Protein AF-A0A7K3RWN6-F1 (afdb_monomer_lite)

InterPro domains:
  IPR006597 Sel1-like repeat [SM00671] (13-44)
  IPR006597 Sel1-like repeat [SM00671] (45-76)
  IPR011717 Tetratricopeptide TPR-4 [PF07721] (16-38)
  IPR011717 Tetratricopeptide TPR-4 [PF07721] (47-68)
  IPR011990 Tetratricopeptide-like helical domain superfamily [G3DSA:1.25.40.10] (1-91)
  IPR050767 Sel1/AlgK [PTHR11102] (2-87)

Structure (mmCIF, N/CA/C/O backbone):
data_AF-A0A7K3RWN6-F1
#
_entry.id   AF-A0A7K3RWN6-F1
#
loop_
_atom_site.group_PDB
_atom_site.id
_atom_site.type_symbol
_atom_site.label_atom_id
_atom_site.label_alt_id
_atom_site.label_comp_id
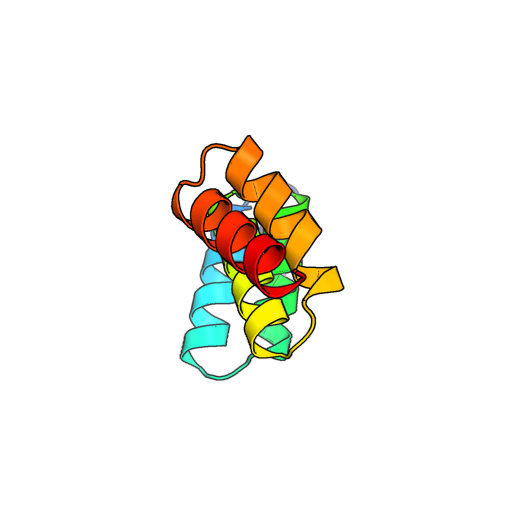_atom_site.label_asym_id
_atom_site.label_entity_id
_atom_site.label_seq_id
_atom_site.pdbx_PDB_ins_code
_atom_site.Cartn_x
_atom_site.Cartn_y
_atom_site.Cartn_z
_atom_site.occupancy
_atom_site.B_iso_or_equiv
_atom_site.auth_seq_id
_atom_site.auth_comp_id
_atom_site.auth_asym_id
_atom_site.auth_atom_id
_atom_site.pdbx_PDB_model_num
ATOM 1 N N . GLU A 1 1 ? 17.013 -17.241 8.617 1.00 50.00 1 GLU A N 1
ATOM 2 C CA . GLU A 1 1 ? 17.892 -16.046 8.561 1.00 50.00 1 GLU A CA 1
ATOM 3 C C . GLU A 1 1 ? 18.743 -15.920 7.296 1.00 50.00 1 GLU A C 1
ATOM 5 O O . GLU A 1 1 ? 18.691 -14.872 6.670 1.00 50.00 1 GLU A O 1
ATOM 10 N N . ARG A 1 2 ? 19.480 -16.951 6.851 1.00 39.25 2 ARG A N 1
ATOM 11 C CA . ARG A 1 2 ? 20.386 -16.839 5.683 1.00 39.25 2 ARG A CA 1
ATOM 12 C C . ARG A 1 2 ? 19.691 -16.551 4.338 1.00 39.25 2 ARG A C 1
ATOM 14 O O . ARG A 1 2 ? 20.234 -15.815 3.527 1.00 39.25 2 ARG A O 1
ATOM 21 N N . TRP A 1 3 ? 18.469 -17.048 4.142 1.00 42.78 3 TRP A N 1
ATOM 22 C CA . TRP A 1 3 ? 17.645 -16.756 2.957 1.00 42.78 3 TRP A CA 1
ATOM 23 C C . TRP A 1 3 ? 17.071 -15.328 2.948 1.00 42.78 3 TRP A C 1
ATOM 25 O O . TRP A 1 3 ? 16.818 -14.765 1.891 1.00 42.78 3 TRP A O 1
ATOM 35 N N . TYR A 1 4 ? 16.938 -14.713 4.129 1.00 48.16 4 TYR A N 1
ATOM 36 C CA . TYR A 1 4 ? 16.351 -13.384 4.315 1.00 48.16 4 TYR A CA 1
ATOM 37 C C . TYR A 1 4 ? 17.292 -12.252 3.900 1.00 48.16 4 TYR A C 1
ATOM 39 O O . TYR A 1 4 ? 16.837 -11.213 3.446 1.00 48.16 4 TYR A O 1
ATOM 47 N N . ARG A 1 5 ? 18.608 -12.441 4.047 1.00 47.47 5 ARG A N 1
ATOM 48 C CA . ARG A 1 5 ? 19.601 -11.403 3.732 1.00 47.47 5 ARG A CA 1
ATOM 49 C C . ARG A 1 5 ? 19.929 -11.349 2.235 1.00 47.47 5 ARG A C 1
ATOM 51 O O . ARG A 1 5 ? 20.132 -10.269 1.708 1.00 47.47 5 ARG A O 1
ATOM 58 N N . ALA A 1 6 ? 19.852 -12.488 1.540 1.00 46.91 6 ALA A N 1
ATOM 59 C CA . ALA A 1 6 ? 20.058 -12.569 0.092 1.00 46.91 6 ALA A CA 1
ATOM 60 C C . ALA A 1 6 ? 18.887 -11.987 -0.729 1.00 46.91 6 ALA A C 1
ATOM 62 O O . ALA A 1 6 ? 19.123 -11.361 -1.755 1.00 46.91 6 ALA A O 1
ATOM 63 N N . ALA A 1 7 ? 17.638 -12.127 -0.259 1.00 46.22 7 ALA A N 1
ATOM 64 C CA . ALA A 1 7 ? 16.477 -11.474 -0.879 1.00 46.22 7 ALA A CA 1
ATOM 65 C C . ALA A 1 7 ? 16.501 -9.943 -0.706 1.00 46.22 7 ALA A C 1
ATOM 67 O O . ALA A 1 7 ? 15.958 -9.210 -1.535 1.00 46.22 7 ALA A O 1
ATOM 68 N N . MET A 1 8 ? 17.161 -9.454 0.355 1.00 48.62 8 MET A N 1
ATOM 69 C CA . MET A 1 8 ? 17.248 -8.022 0.620 1.00 48.62 8 MET A CA 1
ATOM 70 C C . MET A 1 8 ? 18.217 -7.267 -0.277 1.00 48.62 8 MET A C 1
ATOM 72 O O . MET A 1 8 ? 17.951 -6.111 -0.594 1.00 48.62 8 MET A O 1
ATOM 76 N N . ASP A 1 9 ? 19.301 -7.916 -0.691 1.00 47.69 9 ASP A N 1
ATOM 77 C CA . ASP A 1 9 ? 20.344 -7.287 -1.501 1.00 47.69 9 ASP A CA 1
ATOM 78 C C . ASP A 1 9 ? 20.006 -7.278 -3.009 1.00 47.69 9 ASP A C 1
ATOM 80 O O . ASP A 1 9 ? 20.743 -6.685 -3.792 1.00 47.69 9 ASP A O 1
ATOM 84 N N . ALA A 1 10 ? 18.883 -7.887 -3.432 1.00 44.66 10 ALA A N 1
ATOM 85 C CA . ALA A 1 10 ? 18.553 -8.092 -4.851 1.00 44.66 10 ALA A CA 1
ATOM 86 C C . ALA A 1 10 ? 17.100 -7.774 -5.280 1.00 44.66 10 ALA A C 1
ATOM 88 O O . ALA A 1 10 ? 16.667 -8.240 -6.330 1.00 44.66 10 ALA A O 1
ATOM 89 N N . GLY A 1 11 ? 16.333 -6.970 -4.537 1.00 53.03 11 GLY A N 1
ATOM 90 C CA . GLY A 1 11 ? 15.087 -6.416 -5.091 1.00 53.03 11 GLY A CA 1
ATOM 91 C C . GLY A 1 11 ? 13.908 -7.389 -5.210 1.00 53.03 11 GLY A C 1
ATOM 92 O O . GLY A 1 11 ? 13.125 -7.281 -6.154 1.00 53.03 11 GLY A O 1
ATOM 93 N N . ASP A 1 12 ? 13.705 -8.284 -4.238 1.00 70.44 12 ASP A N 1
ATOM 94 C CA . ASP A 1 12 ? 12.469 -9.080 -4.174 1.00 70.44 12 ASP A CA 1
ATOM 95 C C . ASP A 1 12 ? 11.303 -8.287 -3.556 1.00 70.44 12 ASP A C 1
ATOM 97 O O . ASP A 1 12 ? 10.757 -8.592 -2.491 1.00 70.44 12 ASP A O 1
ATOM 101 N N . VAL A 1 13 ? 10.943 -7.200 -4.234 1.00 78.69 13 VAL A N 1
ATOM 102 C CA . VAL A 1 13 ? 9.815 -6.340 -3.870 1.00 78.69 13 VAL A CA 1
ATOM 103 C C . VAL A 1 13 ? 8.508 -7.156 -3.849 1.00 78.69 13 VAL A C 1
ATOM 105 O O . VAL A 1 13 ? 7.669 -6.966 -2.965 1.00 78.69 13 VAL A O 1
ATOM 108 N N . ASN A 1 14 ? 8.380 -8.124 -4.763 1.00 85.38 14 ASN A N 1
ATOM 109 C CA . ASN A 1 14 ? 7.247 -9.047 -4.856 1.00 85.38 14 ASN A CA 1
ATOM 110 C C . ASN A 1 14 ? 7.191 -10.018 -3.664 1.00 85.38 14 ASN A C 1
ATOM 112 O O . ASN A 1 14 ? 6.116 -10.288 -3.135 1.00 85.38 14 ASN A O 1
ATOM 116 N N . GLY A 1 15 ? 8.333 -10.517 -3.190 1.00 85.31 15 GLY A N 1
ATOM 117 C CA . GLY A 1 15 ? 8.425 -11.387 -2.018 1.00 85.31 15 GLY A CA 1
ATOM 118 C C . GLY A 1 15 ? 7.983 -10.692 -0.737 1.00 85.31 15 GLY A C 1
ATOM 119 O O . GLY A 1 15 ? 7.228 -11.271 0.045 1.00 85.31 15 GLY A O 1
ATOM 120 N N . ALA A 1 16 ? 8.364 -9.425 -0.546 1.00 88.44 16 ALA A N 1
ATOM 121 C CA . ALA A 1 16 ? 7.856 -8.625 0.567 1.00 88.44 16 ALA A CA 1
ATOM 122 C C . ALA A 1 16 ? 6.327 -8.457 0.487 1.00 88.44 16 ALA A C 1
ATOM 124 O O . ALA A 1 16 ? 5.642 -8.655 1.486 1.00 88.44 16 ALA A O 1
ATOM 125 N N . TYR A 1 17 ? 5.768 -8.182 -0.694 1.00 91.56 17 TYR A N 1
ATOM 126 C CA . TYR A 1 17 ? 4.314 -8.118 -0.871 1.00 91.56 17 TYR A CA 1
ATOM 127 C C . TYR A 1 17 ? 3.618 -9.458 -0.565 1.00 91.56 17 TYR A C 1
ATOM 129 O O . TYR A 1 17 ? 2.646 -9.490 0.193 1.00 91.56 17 TYR A O 1
ATOM 137 N N . ASN A 1 18 ? 4.157 -10.574 -1.063 1.00 91.94 18 ASN A N 1
ATOM 138 C CA . ASN A 1 18 ? 3.620 -11.917 -0.822 1.00 91.94 18 ASN A CA 1
ATOM 139 C C . ASN A 1 18 ? 3.661 -12.311 0.663 1.00 91.94 18 ASN A C 1
ATOM 141 O O . ASN A 1 18 ? 2.720 -12.924 1.167 1.00 91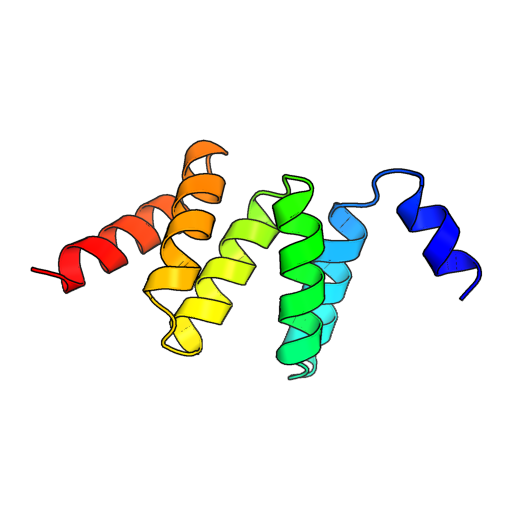.94 18 ASN A O 1
ATOM 145 N N . LEU A 1 19 ? 4.717 -11.934 1.390 1.00 90.62 19 LEU A N 1
ATOM 146 C CA . LEU A 1 19 ? 4.784 -12.118 2.842 1.00 90.62 19 LEU A CA 1
ATOM 147 C C . LEU A 1 19 ? 3.732 -11.280 3.570 1.00 90.62 19 LEU A C 1
ATOM 149 O O . LEU A 1 19 ? 3.137 -11.761 4.535 1.00 90.62 19 LEU A O 1
ATOM 153 N N . GLY A 1 20 ? 3.471 -10.062 3.091 1.00 93.75 20 GLY A N 1
ATOM 154 C CA . GLY A 1 20 ? 2.382 -9.225 3.584 1.00 93.75 20 GLY A CA 1
ATOM 155 C C . GLY A 1 20 ? 1.022 -9.903 3.422 1.00 93.75 20 GLY A C 1
ATOM 156 O O . GLY A 1 20 ? 0.290 -10.030 4.401 1.00 93.75 20 GLY A O 1
ATOM 157 N N . LEU A 1 21 ? 0.732 -10.438 2.229 1.00 93.25 21 LEU A N 1
ATOM 158 C CA . LEU A 1 21 ? -0.492 -11.205 1.958 1.00 93.25 21 LEU A CA 1
ATOM 159 C C . LEU A 1 21 ? -0.625 -12.432 2.865 1.00 93.25 21 LEU A C 1
ATOM 161 O O . LEU A 1 21 ? -1.690 -12.659 3.435 1.00 93.25 21 LEU A O 1
ATOM 165 N N . LEU A 1 22 ? 0.452 -13.203 3.038 1.00 94.00 22 LEU A N 1
ATOM 166 C CA . LEU A 1 22 ? 0.445 -14.378 3.909 1.00 94.00 22 LEU A CA 1
ATOM 167 C C . LEU A 1 22 ? 0.167 -14.002 5.369 1.00 94.00 22 LEU A C 1
ATOM 169 O O . LEU A 1 22 ? -0.576 -14.700 6.054 1.00 94.00 22 LEU A O 1
ATOM 173 N N . CYS A 1 23 ? 0.764 -12.908 5.848 1.00 93.19 23 CYS A N 1
ATOM 174 C CA . CYS A 1 23 ? 0.540 -12.420 7.205 1.00 93.19 23 CYS A CA 1
ATOM 175 C C . CYS A 1 23 ? -0.902 -11.926 7.384 1.00 93.19 23 CYS A C 1
ATOM 177 O O . CYS A 1 23 ? -1.529 -12.277 8.380 1.00 93.19 23 CYS A O 1
ATOM 179 N N . ALA A 1 24 ? -1.446 -11.182 6.415 1.00 93.44 24 ALA A N 1
ATOM 180 C CA . ALA A 1 24 ? -2.834 -10.720 6.435 1.00 93.44 24 ALA A CA 1
ATOM 181 C C . ALA A 1 24 ? -3.822 -11.898 6.456 1.00 93.44 24 ALA A C 1
ATOM 183 O O . ALA A 1 24 ? -4.733 -11.915 7.275 1.00 93.44 24 ALA A O 1
ATOM 184 N N . ALA A 1 25 ? -3.583 -12.932 5.642 1.00 94.56 2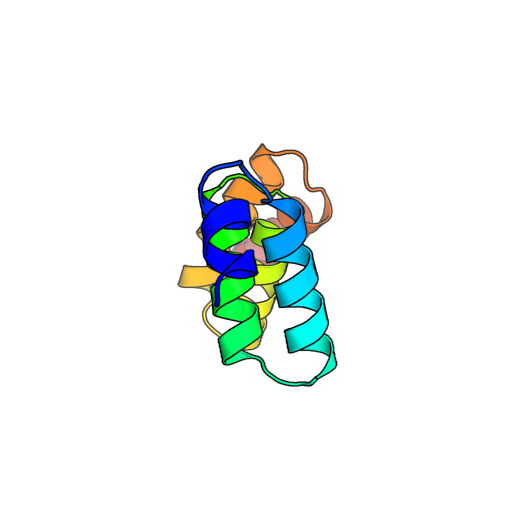5 ALA A N 1
ATOM 185 C CA . ALA A 1 25 ? -4.393 -14.154 5.618 1.00 94.56 25 ALA A CA 1
ATOM 186 C C . ALA A 1 25 ? -4.326 -14.979 6.920 1.00 94.56 25 ALA A C 1
ATOM 188 O O . ALA A 1 25 ? -5.117 -15.897 7.112 1.00 94.56 25 ALA A O 1
ATOM 189 N N . GLN A 1 26 ? -3.359 -14.689 7.793 1.00 95.50 26 GLN A N 1
ATOM 190 C CA . GLN A 1 26 ? -3.176 -15.330 9.097 1.00 95.50 26 GLN A CA 1
ATOM 191 C C . GLN A 1 26 ? -3.563 -14.398 10.257 1.00 95.50 26 GLN A C 1
ATOM 193 O O . GLN A 1 26 ? -3.150 -14.654 11.388 1.00 95.50 26 GLN A O 1
ATOM 198 N N . ASP A 1 27 ? -4.272 -13.298 9.972 1.00 94.50 27 ASP A N 1
ATOM 199 C CA . ASP A 1 27 ? -4.665 -12.250 10.926 1.00 94.50 27 ASP A CA 1
ATOM 200 C C . ASP A 1 27 ? -3.481 -11.602 11.673 1.00 94.50 27 ASP A C 1
ATOM 202 O O . ASP A 1 27 ? -3.617 -10.984 12.730 1.00 94.50 27 ASP A O 1
ATOM 206 N N . ARG A 1 28 ? -2.277 -11.692 11.101 1.00 96.62 28 ARG A N 1
ATOM 207 C CA . ARG A 1 28 ? -1.045 -11.084 11.624 1.00 96.62 28 ARG A CA 1
ATOM 208 C C . ARG A 1 28 ? -0.886 -9.674 11.070 1.00 96.62 28 ARG A C 1
ATOM 210 O O . ARG A 1 28 ? 0.069 -9.379 10.349 1.00 96.62 28 ARG A O 1
ATOM 217 N N . ILE A 1 29 ? -1.854 -8.817 11.387 1.00 95.75 29 ILE A N 1
ATOM 218 C CA . ILE A 1 29 ? -1.976 -7.464 10.825 1.00 95.75 29 ILE A CA 1
ATOM 219 C C . ILE A 1 29 ? -0.710 -6.609 11.032 1.00 95.75 29 ILE A C 1
ATOM 221 O O . ILE A 1 29 ? -0.239 -6.038 10.047 1.00 95.75 29 ILE A O 1
ATOM 225 N N . PRO A 1 30 ? -0.067 -6.572 12.219 1.00 95.50 30 PRO A N 1
ATOM 226 C CA . PRO A 1 30 ? 1.153 -5.778 12.405 1.00 95.50 30 PRO A CA 1
ATOM 227 C C . PRO A 1 30 ? 2.315 -6.230 11.508 1.00 95.50 30 PRO A C 1
ATOM 229 O O . PRO A 1 30 ? 3.071 -5.415 10.979 1.00 95.50 30 PRO A O 1
ATOM 232 N N . GLN A 1 3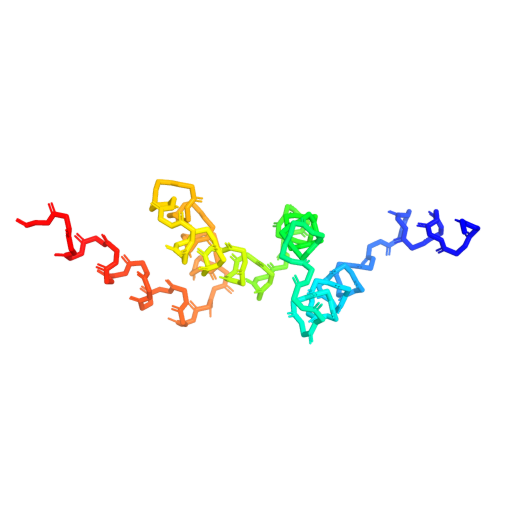1 ? 2.461 -7.543 11.305 1.00 92.38 31 GLN A N 1
ATOM 233 C CA . GLN A 1 31 ? 3.476 -8.092 10.409 1.00 92.38 31 GLN A CA 1
ATOM 234 C C . GLN A 1 31 ? 3.133 -7.813 8.942 1.00 92.38 31 GLN A C 1
ATOM 236 O O . GLN A 1 31 ? 4.028 -7.490 8.163 1.00 92.38 31 GLN A O 1
ATOM 241 N N . ALA A 1 32 ? 1.854 -7.906 8.568 1.00 95.94 32 ALA A N 1
ATOM 242 C CA . ALA A 1 32 ? 1.396 -7.570 7.225 1.00 95.94 32 ALA A CA 1
ATOM 243 C C . ALA A 1 32 ? 1.716 -6.109 6.880 1.00 95.94 32 ALA A C 1
ATOM 245 O O . ALA A 1 32 ? 2.311 -5.845 5.835 1.00 95.94 32 ALA A O 1
ATOM 246 N N . GLU A 1 33 ? 1.427 -5.178 7.793 1.00 96.44 33 GLU A N 1
ATOM 247 C CA . GLU A 1 33 ? 1.748 -3.760 7.624 1.00 96.44 33 GLU A CA 1
ATOM 248 C C . GLU A 1 33 ? 3.250 -3.538 7.401 1.00 96.44 33 GLU A C 1
ATOM 250 O O . GLU A 1 33 ? 3.640 -2.824 6.475 1.00 96.44 33 GLU A O 1
ATOM 255 N N . GLN A 1 34 ? 4.110 -4.180 8.199 1.00 95.38 34 GLN A N 1
ATOM 256 C CA . GLN A 1 34 ? 5.563 -4.055 8.053 1.00 95.38 34 GLN A CA 1
ATOM 257 C C . GLN A 1 34 ? 6.041 -4.507 6.663 1.00 95.38 34 GLN A C 1
ATOM 259 O O . GLN A 1 34 ? 6.869 -3.836 6.036 1.00 95.38 34 GLN A O 1
ATOM 264 N N . TRP A 1 35 ? 5.512 -5.626 6.167 1.00 94.44 35 TRP A N 1
ATOM 265 C CA . TRP A 1 35 ? 5.852 -6.152 4.848 1.00 94.44 35 TRP A CA 1
ATO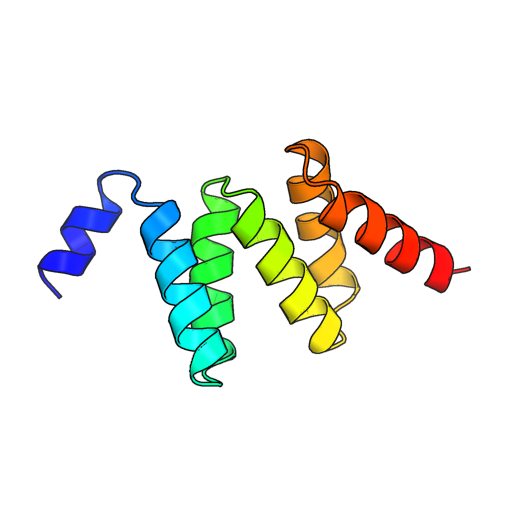M 266 C C . TRP A 1 35 ? 5.329 -5.276 3.712 1.00 94.44 35 TRP A C 1
ATOM 268 O O . TRP A 1 35 ? 6.079 -4.974 2.778 1.00 94.44 35 TRP A O 1
ATOM 278 N N . TYR A 1 36 ? 4.091 -4.791 3.818 1.00 95.75 36 TYR A N 1
ATOM 279 C CA . TYR A 1 36 ? 3.534 -3.868 2.837 1.00 95.75 36 TYR A CA 1
ATOM 280 C C . TYR A 1 36 ? 4.282 -2.539 2.806 1.00 95.75 36 TYR A C 1
ATOM 282 O O . TYR A 1 36 ? 4.631 -2.093 1.717 1.00 95.75 36 TYR A O 1
ATOM 290 N N . ARG A 1 37 ? 4.635 -1.951 3.960 1.00 94.81 37 ARG A N 1
ATOM 291 C CA . ARG A 1 37 ? 5.498 -0.755 4.024 1.00 94.81 37 ARG A CA 1
ATOM 292 C C . ARG A 1 37 ? 6.792 -0.979 3.271 1.00 94.81 37 ARG A C 1
ATOM 294 O O . ARG A 1 37 ? 7.164 -0.158 2.439 1.00 94.81 37 ARG A O 1
ATOM 301 N N . ARG A 1 38 ? 7.461 -2.105 3.511 1.00 90.88 38 ARG A N 1
ATOM 302 C CA . ARG A 1 38 ? 8.721 -2.423 2.840 1.00 90.88 38 ARG A CA 1
ATOM 303 C C . ARG A 1 38 ? 8.579 -2.465 1.316 1.00 90.88 38 ARG A C 1
ATOM 305 O O . ARG A 1 38 ? 9.364 -1.822 0.622 1.00 90.88 38 ARG A O 1
ATOM 312 N N . ALA A 1 39 ? 7.582 -3.183 0.805 1.00 91.12 39 ALA A N 1
ATOM 313 C CA . ALA A 1 39 ? 7.329 -3.280 -0.631 1.00 91.12 39 ALA A CA 1
ATOM 314 C C . ALA A 1 39 ? 6.874 -1.935 -1.235 1.00 91.12 39 ALA A C 1
ATOM 316 O O . ALA A 1 39 ? 7.349 -1.541 -2.299 1.00 91.12 39 ALA A O 1
ATOM 317 N N . ALA A 1 40 ? 6.024 -1.181 -0.535 1.00 92.44 40 ALA A N 1
ATOM 318 C CA . ALA A 1 40 ? 5.528 0.124 -0.967 1.00 92.44 40 ALA A CA 1
ATOM 319 C C . ALA 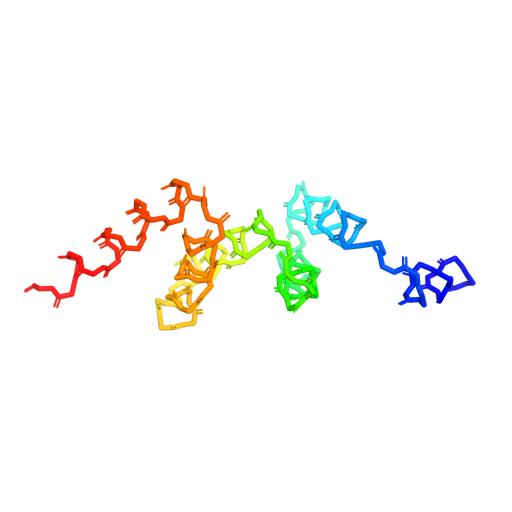A 1 40 ? 6.634 1.197 -1.013 1.00 92.44 40 ALA A C 1
ATOM 321 O O . ALA A 1 40 ? 6.688 2.012 -1.944 1.00 92.44 40 ALA A O 1
ATOM 322 N N . TYR A 1 41 ? 7.563 1.193 -0.048 1.00 90.81 41 TYR A N 1
ATOM 323 C CA . TYR A 1 41 ? 8.752 2.053 -0.087 1.00 90.81 41 TYR A CA 1
ATOM 324 C C . TYR A 1 41 ? 9.655 1.717 -1.275 1.00 90.81 41 TYR A C 1
ATOM 326 O O . TYR A 1 41 ? 10.166 2.634 -1.912 1.00 90.81 41 TYR A O 1
ATOM 334 N N . ALA A 1 42 ? 9.768 0.436 -1.632 1.00 88.44 42 ALA A N 1
ATOM 335 C CA . ALA A 1 42 ? 10.499 -0.024 -2.811 1.00 88.44 42 ALA A CA 1
ATOM 336 C C . ALA A 1 42 ? 9.741 0.163 -4.147 1.00 88.44 42 ALA A C 1
ATOM 338 O O . ALA A 1 42 ? 10.254 -0.216 -5.195 1.00 88.44 42 ALA A O 1
ATOM 339 N N . GLY A 1 43 ? 8.547 0.768 -4.130 1.00 88.12 43 GLY A N 1
ATOM 340 C CA . GLY A 1 43 ? 7.799 1.135 -5.338 1.00 88.12 43 GLY A CA 1
ATOM 341 C C . GLY A 1 43 ? 6.755 0.117 -5.802 1.00 88.12 43 GLY A C 1
ATOM 342 O O . GLY A 1 43 ? 6.188 0.298 -6.876 1.00 88.12 43 GLY A O 1
ATOM 343 N N . HIS A 1 44 ? 6.450 -0.923 -5.019 1.00 92.38 44 HIS A N 1
ATOM 344 C CA . HIS A 1 44 ? 5.368 -1.850 -5.364 1.00 92.38 44 HIS A CA 1
ATOM 345 C C . HIS A 1 44 ? 4.010 -1.160 -5.258 1.00 92.38 44 HIS A C 1
ATOM 347 O O . HIS A 1 44 ? 3.562 -0.789 -4.169 1.00 92.38 44 HIS A O 1
ATOM 353 N N . ARG A 1 45 ? 3.326 -1.048 -6.392 1.00 95.38 45 ARG A N 1
ATOM 354 C CA . ARG A 1 45 ? 2.014 -0.407 -6.502 1.00 95.38 45 ARG A CA 1
ATOM 355 C C . ARG A 1 45 ? 0.949 -1.089 -5.639 1.00 95.38 45 ARG A C 1
ATOM 357 O O . ARG A 1 45 ? 0.274 -0.440 -4.848 1.00 95.38 45 ARG A O 1
ATOM 364 N N . GLU A 1 46 ? 0.812 -2.400 -5.774 1.00 94.94 46 GLU A N 1
ATOM 365 C CA . GLU A 1 46 ? -0.191 -3.209 -5.078 1.00 94.94 46 GLU A CA 1
ATOM 366 C C . GLU A 1 46 ? 0.065 -3.233 -3.570 1.00 94.94 46 GLU A C 1
ATOM 368 O O . GLU A 1 46 ? -0.886 -3.176 -2.795 1.00 94.94 46 GLU A O 1
ATOM 373 N N . ALA A 1 47 ? 1.331 -3.242 -3.135 1.00 95.69 47 ALA A N 1
ATOM 374 C CA . ALA A 1 47 ? 1.650 -3.140 -1.716 1.00 95.69 47 ALA A CA 1
ATOM 375 C C . ALA A 1 47 ? 1.333 -1.752 -1.145 1.00 95.69 47 ALA A C 1
ATOM 377 O O . ALA A 1 47 ? 0.867 -1.667 -0.014 1.00 95.69 47 ALA A O 1
ATOM 378 N N . ALA A 1 48 ? 1.548 -0.677 -1.913 1.00 97.31 48 ALA A N 1
ATOM 379 C CA . ALA A 1 48 ? 1.137 0.665 -1.505 1.00 97.31 48 ALA A CA 1
ATOM 380 C C . ALA A 1 48 ? -0.390 0.751 -1.347 1.00 97.31 48 ALA A C 1
ATOM 382 O O . ALA A 1 48 ? -0.865 1.239 -0.325 1.00 97.31 48 ALA A O 1
ATOM 383 N N . ASN A 1 49 ? -1.157 0.186 -2.285 1.00 97.50 49 ASN A N 1
ATOM 384 C CA . ASN A 1 49 ? -2.614 0.094 -2.158 1.00 97.50 49 ASN A CA 1
ATOM 385 C C . ASN A 1 49 ? -3.041 -0.746 -0.938 1.00 97.50 49 ASN A C 1
ATOM 387 O O . ASN A 1 49 ? -3.878 -0.311 -0.154 1.00 97.50 49 ASN A O 1
ATOM 391 N N . ALA A 1 50 ? -2.442 -1.924 -0.740 1.00 97.19 50 ALA A N 1
ATOM 392 C CA . ALA A 1 50 ? -2.761 -2.801 0.389 1.00 97.19 50 ALA A CA 1
ATOM 393 C C . ALA A 1 50 ? -2.434 -2.154 1.745 1.00 97.19 50 ALA A C 1
ATOM 395 O O . ALA A 1 50 ? -3.222 -2.255 2.683 1.00 97.19 50 ALA A O 1
ATOM 396 N N . LEU A 1 51 ? -1.305 -1.444 1.839 1.00 97.94 51 LEU A N 1
ATOM 397 C CA . LEU A 1 51 ? -0.946 -0.670 3.024 1.00 97.94 51 LEU A CA 1
ATOM 398 C C . LEU A 1 51 ? -1.959 0.442 3.301 1.00 97.94 51 LEU A C 1
ATOM 400 O O . LEU A 1 51 ? -2.375 0.611 4.442 1.00 97.94 51 LEU A O 1
ATOM 404 N N . ALA A 1 52 ? -2.359 1.185 2.269 1.00 97.75 52 ALA A N 1
ATOM 405 C CA . ALA A 1 52 ? -3.333 2.260 2.403 1.00 97.75 52 ALA A CA 1
ATOM 406 C C . ALA A 1 52 ? -4.681 1.740 2.927 1.00 97.75 52 ALA A C 1
ATOM 408 O O . ALA A 1 52 ? -5.243 2.312 3.857 1.00 97.75 52 ALA A O 1
ATOM 409 N N . VAL A 1 53 ? -5.159 0.612 2.391 1.00 97.06 53 VAL A N 1
ATOM 410 C CA . VAL A 1 53 ? -6.384 -0.052 2.863 1.00 97.06 53 VAL A CA 1
ATOM 411 C C . VAL A 1 53 ? -6.252 -0.493 4.320 1.00 97.06 53 VAL A C 1
ATOM 413 O O . VAL A 1 53 ? -7.165 -0.254 5.105 1.00 97.06 53 VAL A O 1
ATOM 416 N N . LEU A 1 54 ? -5.119 -1.088 4.703 1.00 96.75 54 LEU A N 1
ATOM 417 C CA . LEU A 1 54 ? -4.879 -1.532 6.079 1.00 96.75 54 LEU A CA 1
ATOM 418 C C . LEU A 1 54 ? -4.907 -0.350 7.063 1.00 96.75 54 LEU A C 1
ATOM 420 O O . LEU A 1 54 ? -5.562 -0.428 8.101 1.00 96.75 54 LEU A O 1
ATOM 424 N N . LEU A 1 55 ? -4.257 0.764 6.718 1.00 96.94 55 LEU A N 1
ATOM 425 C CA . LEU A 1 55 ? -4.266 1.986 7.531 1.00 96.94 55 LEU A CA 1
ATOM 426 C C . LEU A 1 55 ? -5.668 2.597 7.625 1.00 96.94 55 LEU A C 1
ATOM 428 O O . LEU A 1 55 ? -6.103 2.975 8.711 1.00 96.94 55 LEU A O 1
ATOM 432 N N . LEU A 1 56 ? -6.411 2.616 6.516 1.00 95.19 56 LEU A N 1
ATOM 433 C CA . LEU A 1 56 ? -7.791 3.092 6.489 1.00 95.19 56 LEU A CA 1
ATOM 434 C C . LEU A 1 56 ? -8.701 2.247 7.393 1.00 95.19 56 LEU A C 1
ATOM 436 O O . LEU A 1 56 ? -9.484 2.798 8.163 1.00 95.19 56 LEU A O 1
ATOM 440 N N . GLN A 1 57 ? -8.568 0.918 7.353 1.00 93.81 57 GLN A N 1
ATOM 441 C CA . GLN A 1 57 ? -9.301 -0.002 8.232 1.00 93.81 57 GLN A CA 1
ATOM 442 C C . GLN A 1 57 ? -8.951 0.194 9.713 1.00 93.81 57 GLN A C 1
ATOM 444 O O . GLN A 1 57 ? -9.806 -0.001 10.575 1.00 93.81 57 GLN A O 1
ATOM 449 N N . ALA A 1 58 ? -7.721 0.617 10.011 1.00 94.56 58 ALA A N 1
ATOM 450 C CA . ALA A 1 58 ? -7.295 1.007 11.352 1.00 94.56 58 ALA A CA 1
ATOM 451 C C . ALA A 1 58 ? -7.775 2.417 11.768 1.00 94.56 58 ALA A C 1
ATOM 453 O O . ALA A 1 58 ? -7.506 2.850 12.888 1.00 94.56 58 ALA A O 1
ATOM 454 N N . GLY A 1 59 ? -8.480 3.140 10.889 1.00 94.75 59 GLY A N 1
ATOM 455 C CA . GLY A 1 59 ? -8.955 4.506 11.116 1.00 94.75 59 GLY A CA 1
ATOM 456 C C . GLY A 1 59 ? -7.909 5.595 10.849 1.00 94.75 59 GLY A C 1
ATOM 457 O O . GLY A 1 59 ? -8.208 6.780 11.021 1.00 94.75 59 GLY A O 1
ATOM 458 N N . ASP A 1 60 ? -6.708 5.231 10.391 1.00 95.69 60 ASP A N 1
ATOM 459 C CA . ASP A 1 60 ? -5.630 6.161 10.049 1.00 95.69 60 ASP A CA 1
ATOM 460 C C . ASP A 1 60 ? -5.784 6.690 8.615 1.00 95.69 60 ASP A C 1
ATOM 462 O O . ASP A 1 60 ? -5.051 6.354 7.682 1.00 95.69 60 ASP A O 1
ATOM 466 N N . HIS A 1 61 ? -6.784 7.552 8.446 1.00 94.69 61 HIS A N 1
ATOM 467 C CA . HIS A 1 61 ? -7.100 8.216 7.183 1.00 94.69 61 HIS A CA 1
ATOM 468 C C . HIS A 1 61 ? -5.938 9.078 6.666 1.00 94.69 61 HIS A C 1
ATOM 470 O O . HIS A 1 61 ? -5.689 9.122 5.461 1.00 94.69 61 HIS A O 1
ATOM 476 N N . ALA A 1 62 ? -5.226 9.760 7.569 1.00 95.19 62 ALA A N 1
ATOM 477 C CA . ALA A 1 62 ? -4.107 10.633 7.221 1.00 95.19 62 ALA A CA 1
ATOM 478 C C . ALA A 1 62 ? -2.876 9.826 6.784 1.00 95.19 62 ALA A C 1
ATOM 480 O O . ALA A 1 62 ? -2.186 10.212 5.842 1.00 95.19 62 ALA A O 1
ATOM 481 N N . GLY A 1 63 ? -2.617 8.686 7.429 1.00 95.06 63 GLY A N 1
ATOM 482 C CA . GLY A 1 63 ? -1.557 7.768 7.033 1.00 95.06 63 GLY A CA 1
ATOM 483 C C . GLY A 1 63 ? -1.858 7.011 5.741 1.00 95.06 63 GLY A C 1
ATOM 484 O O . GLY A 1 63 ? -0.924 6.714 4.998 1.00 95.06 63 GLY A O 1
ATOM 485 N N . ALA A 1 64 ? -3.129 6.720 5.440 1.00 97.12 64 ALA A N 1
ATOM 486 C CA . ALA A 1 64 ? -3.542 6.006 4.227 1.00 97.12 64 ALA A CA 1
ATOM 487 C C . ALA A 1 64 ? -3.403 6.844 2.942 1.00 97.12 64 ALA A C 1
ATOM 489 O O . ALA A 1 64 ? -2.950 6.335 1.914 1.00 97.12 64 ALA A O 1
ATOM 490 N N . GLU A 1 65 ? -3.766 8.128 3.000 1.00 97.25 65 GLU A N 1
ATOM 491 C CA . GLU A 1 65 ? -3.780 9.058 1.860 1.00 97.25 65 GLU A CA 1
ATOM 492 C C . GLU A 1 65 ? -2.498 9.059 1.002 1.00 97.25 65 GLU A C 1
ATOM 494 O O . GLU A 1 65 ? -2.605 8.831 -0.208 1.00 97.25 65 GLU A O 1
ATOM 499 N N . PRO A 1 66 ? -1.281 9.241 1.559 1.00 97.44 66 PRO A N 1
ATOM 500 C CA . PRO A 1 66 ? -0.066 9.283 0.745 1.00 97.44 66 PRO A CA 1
ATOM 501 C C . PRO A 1 66 ? 0.199 7.965 0.005 1.00 97.44 66 PRO A C 1
ATOM 503 O O . PRO A 1 66 ? 0.771 7.965 -1.086 1.00 97.44 66 PRO A O 1
ATOM 506 N N . TRP A 1 67 ? -0.226 6.832 0.569 1.00 97.75 67 TRP A N 1
ATOM 507 C CA . TRP A 1 67 ? -0.057 5.527 -0.063 1.00 97.75 67 TRP A CA 1
ATOM 508 C C . TRP A 1 67 ? -1.075 5.284 -1.173 1.00 97.75 67 TRP A C 1
ATOM 510 O O . TRP A 1 67 ? -0.701 4.736 -2.213 1.00 97.75 67 TRP A O 1
ATOM 520 N N . PHE A 1 68 ? -2.317 5.751 -1.003 1.00 97.94 68 PHE A N 1
ATOM 521 C CA . PHE A 1 68 ? -3.288 5.768 -2.094 1.00 97.94 68 PHE A CA 1
ATOM 522 C C . PHE A 1 68 ? -2.828 6.675 -3.238 1.00 97.94 68 PHE A C 1
ATOM 524 O O . PHE A 1 68 ? -2.848 6.223 -4.381 1.00 97.94 68 PHE A O 1
ATOM 531 N N . SER A 1 69 ? -2.331 7.887 -2.954 1.00 97.38 69 SER A N 1
ATOM 532 C CA . SER A 1 69 ? -1.786 8.784 -3.991 1.00 97.38 69 SER A CA 1
ATOM 533 C C . SER A 1 69 ? -0.658 8.115 -4.767 1.00 97.38 69 SER A C 1
ATOM 535 O O . SER A 1 69 ? -0.726 7.994 -5.987 1.00 97.38 69 SER A O 1
ATOM 537 N N . LYS A 1 70 ? 0.336 7.559 -4.062 1.00 94.81 70 LYS A N 1
ATOM 538 C CA . LYS A 1 70 ? 1.474 6.884 -4.698 1.00 94.81 70 LYS A CA 1
ATOM 539 C C . LYS A 1 70 ? 1.045 5.689 -5.556 1.00 94.81 70 LYS A C 1
ATOM 541 O O . LYS A 1 70 ? 1.582 5.478 -6.642 1.00 94.81 70 LYS A O 1
ATOM 546 N N . ALA A 1 71 ? 0.091 4.886 -5.083 1.00 96.12 71 ALA A N 1
ATOM 547 C CA . ALA A 1 71 ? -0.429 3.762 -5.855 1.00 96.12 71 ALA A CA 1
ATOM 548 C C . ALA A 1 71 ? -1.231 4.232 -7.083 1.00 96.12 71 ALA A C 1
ATOM 550 O O . ALA A 1 71 ? -1.102 3.629 -8.150 1.00 96.12 71 ALA A O 1
ATOM 551 N N . ALA A 1 72 ? -2.018 5.304 -6.956 1.00 96.88 72 ALA A N 1
ATOM 552 C CA . ALA A 1 72 ? -2.785 5.904 -8.045 1.00 96.88 72 ALA A CA 1
ATOM 553 C C . ALA A 1 72 ? -1.873 6.511 -9.124 1.00 96.88 72 ALA A C 1
ATOM 555 O O . ALA A 1 72 ? -2.064 6.238 -10.307 1.00 96.88 72 ALA A O 1
ATOM 556 N N . GLU A 1 73 ? -0.828 7.240 -8.725 1.00 95.44 73 GLU A N 1
ATOM 557 C CA . GLU A 1 73 ? 0.215 7.767 -9.618 1.00 95.44 73 GLU A CA 1
ATOM 558 C C . GLU A 1 73 ? 0.942 6.646 -10.378 1.00 95.44 73 GLU A C 1
ATOM 560 O O . GLU A 1 73 ? 1.296 6.806 -11.545 1.00 95.44 73 GLU A O 1
ATOM 565 N N . ALA A 1 74 ? 1.103 5.474 -9.754 1.00 91.56 74 ALA A N 1
ATOM 566 C CA . ALA A 1 74 ? 1.628 4.265 -10.393 1.00 91.56 74 ALA A CA 1
ATOM 567 C C . ALA A 1 74 ? 0.582 3.494 -11.239 1.00 91.56 74 ALA A C 1
ATOM 569 O O . ALA A 1 74 ? 0.858 2.394 -11.727 1.00 91.56 74 ALA A O 1
ATOM 570 N N . GLY A 1 75 ? -0.626 4.037 -11.413 1.00 94.19 75 GLY A N 1
ATOM 571 C CA . GLY A 1 75 ? -1.685 3.483 -12.260 1.00 94.19 75 GLY A CA 1
ATOM 572 C C . GLY A 1 75 ? -2.631 2.495 -11.572 1.00 94.19 75 GLY A C 1
ATOM 573 O O . GLY A 1 75 ? -3.274 1.702 -12.257 1.00 94.19 75 GLY A O 1
ATOM 574 N N . SER A 1 76 ? -2.712 2.484 -10.237 1.00 96.19 76 SER A N 1
ATOM 575 C CA . SER A 1 76 ? -3.715 1.689 -9.516 1.00 96.19 76 SER A CA 1
ATOM 576 C C . SER A 1 76 ? -5.079 2.377 -9.555 1.00 96.19 76 SER A C 1
ATOM 578 O O . SER A 1 76 ? -5.291 3.397 -8.897 1.00 96.19 76 SER A O 1
ATOM 580 N N . VAL A 1 77 ? -6.020 1.792 -10.300 1.00 96.06 77 VAL A N 1
ATOM 581 C CA . VAL A 1 77 ? -7.405 2.284 -10.394 1.00 96.06 77 VAL A CA 1
ATOM 582 C C . VAL A 1 77 ? -8.114 2.192 -9.040 1.00 96.06 77 VAL A C 1
ATOM 584 O O . VAL A 1 77 ? -8.770 3.149 -8.633 1.00 96.06 77 VAL A O 1
ATOM 587 N N . ASP A 1 78 ? -7.914 1.094 -8.307 1.00 94.25 78 ASP A N 1
ATOM 588 C CA . ASP A 1 78 ? -8.504 0.899 -6.977 1.00 94.25 78 ASP A CA 1
ATOM 589 C C . ASP A 1 78 ? -8.023 1.965 -5.987 1.00 94.25 78 ASP A C 1
ATOM 591 O O . ASP A 1 78 ? -8.801 2.485 -5.187 1.00 94.25 78 ASP A O 1
ATOM 595 N N . ALA A 1 79 ? -6.742 2.341 -6.068 1.00 95.25 79 ALA A N 1
ATOM 596 C CA . ALA A 1 79 ? -6.189 3.373 -5.202 1.00 95.25 79 ALA A CA 1
ATOM 597 C C . ALA A 1 79 ? -6.755 4.758 -5.532 1.00 95.25 79 ALA A C 1
ATOM 599 O O . ALA A 1 79 ? -7.093 5.504 -4.618 1.00 95.25 79 ALA A O 1
ATOM 600 N N . ALA A 1 80 ? -6.901 5.087 -6.820 1.00 96.94 80 ALA A N 1
ATOM 601 C CA . ALA A 1 80 ? -7.508 6.345 -7.249 1.00 96.94 80 ALA A CA 1
ATOM 602 C C . ALA A 1 80 ? -8.974 6.451 -6.796 1.00 96.94 80 ALA A C 1
ATOM 604 O O . ALA A 1 80 ? -9.403 7.495 -6.308 1.00 96.94 80 ALA A O 1
ATOM 605 N N . PHE A 1 81 ? -9.730 5.354 -6.903 1.00 95.81 81 PHE A N 1
ATOM 606 C CA . PHE A 1 81 ? -11.108 5.282 -6.423 1.00 95.81 81 PHE A CA 1
ATOM 607 C C . PHE A 1 81 ? -11.199 5.486 -4.903 1.00 95.81 81 PHE A C 1
ATOM 609 O O . PHE A 1 81 ? -11.962 6.335 -4.438 1.00 95.81 81 PHE A O 1
ATOM 616 N N . ASN A 1 82 ? -10.378 4.771 -4.128 1.00 94.00 82 ASN A N 1
ATOM 617 C CA . ASN A 1 82 ? -10.355 4.894 -2.669 1.00 94.00 82 ASN A CA 1
ATOM 618 C C . ASN A 1 82 ? -9.889 6.279 -2.202 1.00 94.00 82 ASN A C 1
ATOM 620 O O . ASN A 1 82 ? -10.427 6.804 -1.229 1.00 94.00 82 ASN A O 1
ATOM 624 N N . LEU A 1 83 ? -8.942 6.901 -2.910 1.00 94.06 83 LEU A N 1
ATOM 625 C CA . LEU A 1 83 ? -8.528 8.281 -2.655 1.00 94.06 83 LEU A CA 1
ATOM 626 C C . LEU A 1 83 ? -9.688 9.263 -2.876 1.00 94.06 83 LEU A C 1
ATOM 628 O O . LEU A 1 83 ? -9.891 10.170 -2.073 1.00 94.06 83 LEU A O 1
ATOM 632 N N . GLY A 1 84 ? -10.492 9.049 -3.921 1.00 94.44 84 GLY A N 1
ATOM 633 C CA . GLY A 1 84 ? -11.706 9.827 -4.170 1.00 94.44 84 GLY A CA 1
ATOM 634 C C . GLY A 1 84 ? -12.721 9.721 -3.030 1.00 94.44 84 GLY A C 1
ATOM 635 O O . GLY A 1 84 ? -13.219 10.743 -2.564 1.00 94.44 84 GLY A O 1
ATOM 636 N N . ILE A 1 85 ? -12.978 8.507 -2.527 1.00 92.75 85 ILE A N 1
ATOM 637 C CA . ILE A 1 85 ? -13.847 8.291 -1.354 1.00 92.75 85 ILE A CA 1
ATOM 638 C C . ILE A 1 85 ? -13.283 9.001 -0.121 1.00 92.75 85 ILE A C 1
ATOM 640 O O . ILE A 1 85 ? -14.023 9.667 0.603 1.00 92.75 85 ILE A O 1
ATOM 644 N N . LEU A 1 86 ? -11.974 8.874 0.109 1.00 90.88 86 LEU A N 1
ATOM 645 C CA . LEU A 1 86 ? -11.295 9.473 1.253 1.00 90.88 86 LEU A CA 1
ATOM 646 C C . LEU A 1 86 ? -11.429 10.999 1.272 1.00 90.88 86 LEU A C 1
ATOM 648 O O . LEU A 1 86 ? -11.588 11.575 2.345 1.00 90.88 86 LEU A O 1
ATOM 652 N N . HIS A 1 87 ? -11.364 11.647 0.108 1.00 92.00 87 HIS A N 1
ATOM 653 C CA . HIS A 1 87 ? -11.562 13.089 -0.008 1.00 92.00 87 HIS A CA 1
ATOM 654 C C . HIS A 1 87 ? -13.033 13.491 0.089 1.00 92.00 87 HIS A C 1
ATOM 656 O O . HIS A 1 87 ? -13.339 14.426 0.818 1.00 92.00 87 HIS A O 1
ATOM 662 N N . ALA A 1 88 ? -13.942 12.762 -0.563 1.00 89.88 88 ALA A N 1
ATOM 663 C CA . ALA A 1 88 ? -15.373 13.067 -0.522 1.00 89.88 88 ALA A CA 1
ATOM 664 C C . ALA A 1 88 ? -15.982 12.943 0.887 1.00 89.88 88 ALA A C 1
ATOM 666 O O . ALA A 1 88 ? -16.963 13.607 1.189 1.00 89.88 88 ALA A O 1
ATOM 667 N N . GLY A 1 89 ? -15.414 12.102 1.759 1.00 81.69 89 GLY A N 1
ATOM 668 C CA . GLY A 1 89 ? -15.840 11.986 3.158 1.00 81.69 89 GLY A CA 1
ATOM 669 C C . GLY A 1 89 ? -15.308 13.079 4.095 1.00 81.69 89 GLY A C 1
ATOM 670 O O . GLY A 1 89 ? -15.574 13.010 5.294 1.00 81.69 89 GLY A O 1
ATOM 671 N N . ARG A 1 90 ? -14.509 14.031 3.593 1.00 74.12 90 ARG A N 1
ATOM 672 C CA . ARG A 1 90 ? -13.974 15.169 4.367 1.00 74.12 90 ARG A CA 1
ATOM 673 C C . ARG A 1 90 ? -14.759 16.469 4.159 1.00 74.12 90 ARG A C 1
ATOM 675 O O . ARG A 1 90 ? -14.477 17.429 4.876 1.00 74.12 90 ARG A O 1
ATOM 682 N N . ASP A 1 91 ? -15.690 16.478 3.207 1.00 53.62 91 ASP A N 1
ATOM 683 C CA . ASP A 1 91 ? -16.647 17.562 2.949 1.00 53.62 91 ASP A CA 1
ATOM 684 C C . ASP A 1 91 ? -17.917 17.394 3.804 1.00 53.62 91 ASP A C 1
ATOM 686 O O . ASP A 1 91 ? -18.473 18.429 4.244 1.00 53.62 91 ASP A O 1
#

Foldseek 3Di:
DVVVVVCVVPDPLVVLQVQLVVCVVVVVLVSSLVSLVSSVVSLDLVSLQVNLVSCVVVVNLVVSLVSLVSSVVVPDPSSVVVNVVSVVVVD

Secondary structure (DSSP, 8-state):
-HHHHHHHTTT-HHHHHHHHHHHHTTT-HHHHHHHHHHHHHTT-HHHHHHHHHHHHHTT-HHHHHHHHHHHHHTT-HHHHHHHHHHHHTT-

pLDDT: mean 87.32, std 16.28, range [39.25, 97.94]

Organism: NCBI:txid66428

Sequence (91 aa):
ERWYRAAMDAGDVNGAYNLGLLCAAQDRIPQAEQWYRRAAYAGHREAANALAVLLLQAGDHAGAEPWFSKAAEAGSVDAAFNLGILHAGRD

Radius of gyration: 13.58 Å; chains: 1; bounding box: 37×34×25 Å